Protein AF-A0A7M7HQ01-F1 (afdb_monomer)

Sequence (140 aa):
MEDAKVVCRQWGYPAGVYSLRYLESKYGQGRGPIMLSNVRCTGTEAKLTDCPADPWEQNQCTRDQEVGVMCRGTRTEQTNAARELYDMIEQLEEAYAEKEEAYAEKEEDFFQTLKEEDEAYQEKKELELVAEILAQLEDN

InterPro domains:
  IPR001190 SRCR domain [PF00530] (2-72)
  IPR001190 SRCR domain [PR00258] (4-14)
  IPR001190 SRCR domain [PR00258] (37-51)
  IPR001190 SRCR domain [PR00258] (60-72)
  IPR001190 SRCR domain [PS50287] (1-72)
  IPR001190 SRCR domain [SM00202] (1-72)
  IPR036772 SRCR-like domain superfamily [G3DSA:3.10.250.10] (1-80)
  IPR036772 SRCR-like domain superfamily [SSF56487] (1-75)

Secondary structure (DSSP, 8-state):
-HHHHHHHHHTT-TT-EEEEEE-S-TT---SS-----S----S--SSGGGS--SPTT-----GGG--EEEE-S--HHHHHHHHHHHHHHHHHHHHHHHHHHHHHHHHHHHHHHHHHHHHHHHHHHHHHHHHHHHHHHHT-

pLDDT: mean 86.07, std 10.1, range [54.19, 96.81]

Structure (mmCIF, N/CA/C/O backbone):
data_AF-A0A7M7HQ01-F1
#
_entry.id   AF-A0A7M7HQ01-F1
#
loop_
_atom_site.group_PDB
_atom_site.id
_atom_site.type_symbol
_atom_site.label_atom_id
_atom_site.label_alt_id
_atom_site.label_comp_id
_atom_site.label_asym_id
_atom_site.label_entity_id
_atom_site.label_seq_id
_atom_site.pdbx_PDB_ins_code
_atom_site.Cartn_x
_atom_site.Cartn_y
_atom_site.Cartn_z
_atom_site.occupancy
_atom_site.B_iso_or_equiv
_atom_site.auth_seq_id
_atom_site.auth_comp_id
_atom_site.auth_asym_id
_atom_site.auth_atom_id
_atom_site.pdbx_PDB_model_num
ATOM 1 N N . MET A 1 1 ? -14.061 -4.202 21.294 1.00 76.25 1 MET A N 1
ATOM 2 C CA . MET A 1 1 ? -13.285 -4.801 20.180 1.00 76.25 1 MET A CA 1
ATOM 3 C C . MET A 1 1 ? -13.445 -4.018 18.883 1.00 76.25 1 MET A C 1
ATOM 5 O O . MET A 1 1 ? -12.553 -4.019 18.042 1.00 76.25 1 MET A O 1
ATOM 9 N N . GLU A 1 2 ? -14.570 -3.320 18.761 1.00 90.44 2 GLU A N 1
ATOM 10 C CA . GLU A 1 2 ? -14.949 -2.533 17.596 1.00 90.44 2 GLU A CA 1
ATOM 11 C C . GLU A 1 2 ? -14.027 -1.340 17.321 1.00 90.44 2 GLU A C 1
ATOM 13 O O . GLU A 1 2 ? -13.695 -1.112 16.162 1.00 90.44 2 GLU A O 1
ATOM 18 N N . ASP A 1 3 ? -13.506 -0.667 18.353 1.00 89.88 3 ASP A N 1
ATOM 19 C CA . ASP A 1 3 ? -12.610 0.488 18.167 1.00 89.88 3 ASP A CA 1
ATOM 20 C C . ASP A 1 3 ? -11.379 0.131 17.330 1.00 89.88 3 ASP A C 1
ATOM 22 O O . ASP A 1 3 ? -11.043 0.803 16.358 1.00 89.88 3 ASP A O 1
ATOM 26 N N . ALA A 1 4 ? -10.745 -1.003 17.635 1.00 88.75 4 ALA A N 1
ATOM 27 C CA . ALA A 1 4 ? -9.600 -1.465 16.863 1.00 88.75 4 ALA A CA 1
ATOM 28 C C . ALA A 1 4 ? -9.968 -1.876 15.437 1.00 88.75 4 ALA A C 1
ATOM 30 O O . ALA A 1 4 ? -9.138 -1.731 14.544 1.00 88.75 4 ALA A O 1
ATOM 31 N N . LYS A 1 5 ? -11.182 -2.393 15.197 1.00 89.75 5 LYS A N 1
ATOM 32 C CA . LYS A 1 5 ? -11.616 -2.749 13.837 1.00 89.75 5 LYS A CA 1
ATOM 33 C C . LYS A 1 5 ? -11.734 -1.499 12.976 1.00 89.75 5 LYS A C 1
ATOM 35 O O . LYS A 1 5 ? -11.272 -1.517 11.837 1.00 89.75 5 LYS A O 1
ATOM 40 N N . VAL A 1 6 ? -12.294 -0.426 13.537 1.00 91.88 6 VAL A N 1
ATOM 41 C CA . VAL A 1 6 ? -12.364 0.884 12.878 1.00 91.88 6 VAL A CA 1
ATOM 42 C C . VAL A 1 6 ? -10.959 1.392 12.568 1.00 91.88 6 VAL A C 1
ATOM 44 O O . VAL A 1 6 ? -10.691 1.721 11.416 1.00 91.88 6 VAL A O 1
ATOM 47 N N . VAL A 1 7 ? -10.031 1.354 13.536 1.00 91.00 7 VAL A N 1
ATOM 48 C CA . VAL A 1 7 ? -8.626 1.738 13.302 1.00 91.00 7 VAL A CA 1
ATOM 49 C C . VAL A 1 7 ? -8.005 0.895 12.187 1.00 91.00 7 VAL A C 1
ATOM 51 O O . VAL A 1 7 ? -7.538 1.438 11.195 1.00 91.00 7 VAL A O 1
ATOM 54 N N . CYS A 1 8 ? -8.031 -0.432 12.274 1.00 90.19 8 CYS A N 1
ATOM 55 C CA . CYS A 1 8 ? -7.370 -1.269 11.272 1.00 90.19 8 CYS A CA 1
ATOM 56 C C . CYS A 1 8 ? -7.935 -1.076 9.863 1.00 90.19 8 CYS A C 1
ATOM 58 O O . CYS A 1 8 ? -7.165 -0.965 8.909 1.00 90.19 8 CYS A O 1
ATOM 60 N N . ARG A 1 9 ? -9.258 -0.940 9.729 1.00 89.94 9 ARG A N 1
ATOM 61 C CA . ARG A 1 9 ? -9.882 -0.638 8.439 1.00 89.94 9 ARG A CA 1
ATOM 62 C C . ARG A 1 9 ? -9.486 0.747 7.925 1.00 89.94 9 ARG A C 1
ATOM 64 O O . ARG A 1 9 ? -9.121 0.856 6.759 1.00 89.94 9 ARG A O 1
ATOM 71 N N . GLN A 1 10 ? -9.502 1.772 8.782 1.00 91.19 10 GLN A N 1
ATOM 72 C CA . GLN A 1 10 ? -9.076 3.134 8.437 1.00 91.19 10 GLN A CA 1
ATOM 73 C C . GLN A 1 10 ? -7.632 3.167 7.902 1.00 91.19 10 GLN A C 1
ATOM 75 O O . GLN A 1 10 ? -7.322 3.969 7.027 1.00 91.19 10 GLN A O 1
ATOM 80 N N . TRP A 1 11 ?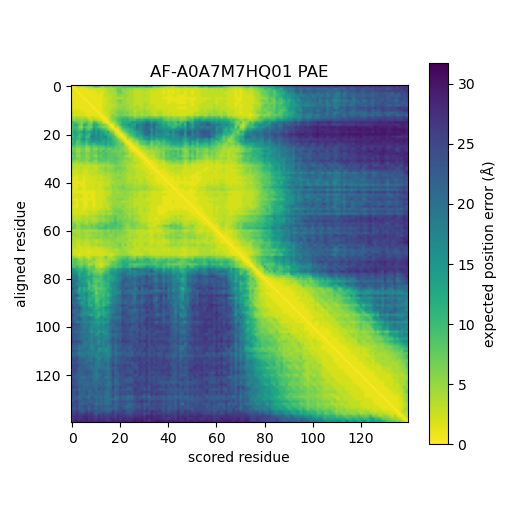 -6.763 2.279 8.394 1.00 88.44 11 TRP A N 1
ATOM 81 C CA . TRP A 1 11 ? -5.359 2.159 7.981 1.00 88.44 11 TRP A CA 1
ATOM 82 C C . TRP A 1 11 ? -5.113 1.135 6.851 1.00 88.44 11 TRP A C 1
ATOM 84 O O . TRP A 1 11 ? -3.962 0.823 6.540 1.00 88.44 11 TRP A O 1
ATOM 94 N N . GLY A 1 12 ? -6.173 0.627 6.208 1.00 88.94 12 GLY A N 1
ATOM 95 C CA . GLY A 1 12 ? -6.078 -0.224 5.015 1.00 88.94 12 GLY A CA 1
ATOM 96 C C . GLY A 1 12 ? -5.889 -1.718 5.289 1.00 88.94 12 GLY A C 1
ATOM 97 O O . GLY A 1 12 ? -5.439 -2.439 4.403 1.00 88.94 12 GLY A O 1
ATOM 98 N N . TYR A 1 13 ? -6.219 -2.198 6.491 1.00 88.81 13 TYR A N 1
ATOM 99 C CA . TYR A 1 13 ? -6.179 -3.618 6.860 1.00 88.81 13 TYR A CA 1
ATOM 100 C C . TYR A 1 13 ? -7.602 -4.209 6.904 1.00 88.81 13 TYR A C 1
ATOM 102 O O . TYR A 1 13 ? -8.270 -4.149 7.942 1.00 88.81 13 TYR A O 1
ATOM 110 N N . PRO A 1 14 ? -8.097 -4.797 5.796 1.00 78.75 14 PRO A N 1
ATOM 111 C CA . PRO A 1 14 ? -9.488 -5.240 5.678 1.00 78.75 14 PRO A CA 1
ATOM 112 C C . PRO A 1 14 ? -9.798 -6.501 6.496 1.00 78.75 14 PRO A C 1
ATOM 114 O O . PRO A 1 14 ? -10.942 -6.704 6.893 1.00 78.75 14 PRO A O 1
ATOM 117 N N . ALA A 1 15 ? -8.791 -7.332 6.795 1.00 75.81 15 ALA A N 1
ATOM 118 C CA . ALA A 1 15 ? -8.959 -8.560 7.578 1.00 75.81 15 ALA A CA 1
ATOM 119 C C . ALA A 1 15 ? -9.147 -8.312 9.093 1.00 75.81 15 ALA A C 1
ATOM 121 O O . ALA A 1 15 ? -9.298 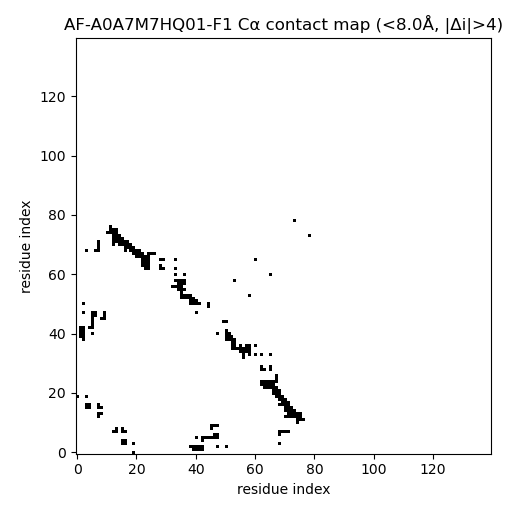-9.266 9.859 1.00 75.81 15 ALA A O 1
ATOM 122 N N . GLY A 1 16 ? -9.166 -7.048 9.537 1.00 71.50 16 GLY A N 1
ATOM 123 C CA . GLY A 1 16 ? -9.494 -6.669 10.911 1.00 71.50 16 GLY A CA 1
ATOM 124 C C . GLY A 1 16 ? -8.335 -6.826 11.905 1.00 71.50 16 GLY A C 1
ATOM 125 O O . GLY A 1 16 ? -7.185 -6.549 11.584 1.00 71.50 16 GLY A O 1
ATOM 126 N N . VAL A 1 17 ? -8.642 -7.204 13.151 1.00 71.12 17 VAL A N 1
ATOM 127 C CA . VAL A 1 17 ? -7.750 -7.093 14.331 1.00 71.12 17 VAL A CA 1
ATOM 128 C C . VAL A 1 17 ? -7.430 -8.478 14.905 1.00 71.12 17 VAL A C 1
ATOM 130 O O . VAL A 1 17 ? -8.335 -9.304 15.000 1.00 71.12 17 VAL A O 1
ATOM 133 N N . TYR A 1 18 ? -6.183 -8.726 15.341 1.00 62.62 18 TYR A N 1
ATOM 134 C CA . TYR A 1 18 ? -5.788 -9.986 16.011 1.00 62.62 18 TYR A CA 1
ATOM 135 C C . TYR A 1 18 ? -5.917 -9.928 17.545 1.00 62.62 18 TYR A C 1
ATOM 137 O O . TYR A 1 18 ? -6.206 -10.930 18.190 1.00 62.62 18 TYR A O 1
ATOM 145 N N . SER A 1 19 ? -5.691 -8.763 18.155 1.00 54.97 19 SER A N 1
ATOM 146 C CA . SER A 1 19 ? -5.648 -8.609 19.611 1.00 54.97 19 SER A CA 1
ATOM 147 C C . SER A 1 19 ? -5.925 -7.161 20.000 1.00 54.97 19 SER A C 1
ATOM 149 O O . SER A 1 19 ? -5.425 -6.228 19.368 1.00 54.97 19 SER A O 1
ATOM 151 N N . LEU A 1 20 ? -6.741 -6.983 21.039 1.00 55.62 20 LEU A N 1
ATOM 152 C CA . LEU A 1 20 ? -7.026 -5.689 21.637 1.00 55.62 20 LEU A CA 1
ATOM 153 C C . LEU A 1 20 ? -6.573 -5.668 23.092 1.00 55.62 20 LEU A C 1
ATOM 155 O O . LEU A 1 20 ? -6.776 -6.640 23.815 1.00 55.62 20 LEU A O 1
ATOM 159 N N . ARG A 1 21 ? -6.051 -4.502 23.488 1.00 56.84 21 ARG A N 1
ATOM 160 C CA . ARG A 1 21 ? -5.571 -4.126 24.823 1.00 56.84 21 ARG A CA 1
ATOM 161 C C . ARG A 1 21 ? -4.284 -4.817 25.251 1.00 56.84 21 ARG A C 1
ATOM 163 O O . ARG A 1 21 ? -4.276 -5.685 26.116 1.00 56.84 21 ARG A O 1
ATOM 170 N N . TYR A 1 22 ? -3.173 -4.294 24.747 1.00 54.91 22 TYR A N 1
ATOM 171 C CA . TYR A 1 22 ? -2.038 -4.141 25.646 1.00 54.91 22 TYR A CA 1
ATOM 172 C C . TYR A 1 22 ? -2.270 -2.865 26.441 1.00 54.91 22 TYR A C 1
ATOM 174 O O . TYR A 1 22 ? -2.245 -1.771 25.881 1.00 54.91 22 TYR A O 1
ATOM 182 N N . LEU A 1 23 ? -2.608 -3.052 27.712 1.00 60.56 23 LEU A N 1
ATOM 183 C CA . LEU A 1 23 ? -2.482 -2.013 28.723 1.00 60.56 23 LEU A CA 1
ATOM 184 C C . LEU A 1 23 ? -0.977 -1.800 28.982 1.00 60.56 23 LEU A C 1
ATOM 186 O O . LEU A 1 23 ? -0.172 -2.659 28.612 1.00 60.56 23 LEU A O 1
ATOM 190 N N . GLU A 1 24 ? -0.603 -0.674 29.586 1.00 64.56 24 GLU A N 1
ATOM 191 C CA . GLU A 1 24 ? 0.774 -0.375 30.023 1.00 64.56 24 GLU A CA 1
ATOM 192 C C . GLU A 1 24 ? 1.759 -0.013 28.898 1.00 64.56 24 GLU A C 1
ATOM 194 O O . GLU A 1 24 ? 2.957 -0.275 28.995 1.00 64.56 24 GLU A O 1
ATOM 199 N N . SER A 1 25 ? 1.283 0.616 27.818 1.00 68.06 25 SER A N 1
ATOM 200 C CA . SER A 1 25 ? 2.170 1.222 26.809 1.00 68.06 25 SER A CA 1
ATOM 201 C C . SER A 1 25 ? 3.180 0.239 26.188 1.00 68.06 25 SER A C 1
ATOM 203 O O . SER A 1 25 ? 4.326 0.600 25.922 1.00 68.06 25 SER A O 1
ATOM 205 N N . LYS A 1 26 ? 2.780 -1.015 25.930 1.00 71.69 26 LYS A N 1
ATOM 206 C CA . LYS A 1 26 ? 3.665 -2.065 25.374 1.00 71.69 26 LYS A CA 1
ATOM 207 C C . LYS A 1 26 ? 4.457 -1.633 24.130 1.00 71.69 26 LYS A C 1
ATOM 209 O O . LYS A 1 26 ? 5.572 -2.097 23.919 1.00 71.69 26 LYS A O 1
ATOM 214 N N . TYR A 1 27 ? 3.879 -0.772 23.296 1.00 75.88 27 TYR A N 1
ATOM 215 C CA . TYR A 1 27 ? 4.515 -0.255 22.077 1.00 75.88 27 TYR A CA 1
ATOM 216 C C . TYR A 1 27 ? 5.230 1.088 22.284 1.00 75.88 27 TYR A C 1
ATOM 218 O O . TYR A 1 27 ? 5.582 1.762 21.320 1.00 75.88 27 TYR A O 1
ATOM 226 N N . GLY A 1 28 ? 5.455 1.467 23.540 1.00 77.50 28 GLY A N 1
ATOM 227 C CA . GLY A 1 28 ? 5.911 2.786 23.944 1.00 77.50 28 GLY A CA 1
ATOM 228 C C . GLY A 1 28 ? 4.753 3.741 24.227 1.00 77.50 28 GLY A C 1
ATOM 229 O O . GLY A 1 28 ? 3.605 3.499 23.854 1.00 77.50 28 GLY A O 1
ATOM 230 N N . GLN A 1 29 ? 5.089 4.830 24.913 1.00 81.00 29 GLN A N 1
ATOM 231 C CA . GLN A 1 29 ? 4.180 5.938 25.192 1.00 81.00 29 GLN A CA 1
ATOM 232 C C . GLN A 1 29 ? 4.233 6.970 24.066 1.00 81.00 29 GLN A C 1
ATOM 234 O O . GLN A 1 29 ? 5.303 7.265 23.519 1.00 81.00 29 GLN A O 1
ATOM 239 N N . GLY A 1 30 ? 3.084 7.558 23.750 1.00 78.44 30 GLY A N 1
ATOM 240 C CA . GLY A 1 30 ? 2.989 8.710 22.869 1.00 78.44 30 GLY A CA 1
ATOM 241 C C . GLY A 1 30 ? 3.779 9.907 23.410 1.00 78.44 30 GLY A C 1
ATOM 242 O O . GLY A 1 30 ? 4.017 10.045 24.608 1.00 78.44 30 GLY A O 1
ATOM 243 N N . ARG A 1 31 ? 4.195 10.811 22.516 1.00 82.62 31 ARG A N 1
ATOM 244 C CA . ARG A 1 31 ? 4.883 12.066 22.892 1.00 82.62 31 ARG A CA 1
ATOM 245 C C . ARG A 1 31 ? 3.944 13.277 22.956 1.00 82.62 31 ARG A C 1
ATOM 247 O O . ARG A 1 31 ? 4.351 14.332 23.428 1.00 82.62 31 ARG A O 1
ATOM 254 N N . GLY A 1 32 ? 2.704 13.124 22.490 1.00 84.25 32 GLY A N 1
ATOM 255 C CA . GLY A 1 32 ? 1.673 14.166 22.469 1.00 84.25 32 GLY A CA 1
ATOM 256 C C . GLY A 1 32 ? 0.665 14.055 23.621 1.00 84.25 32 GLY A C 1
ATOM 257 O O . GLY A 1 32 ? 0.790 13.147 24.454 1.00 84.25 32 GLY A O 1
ATOM 258 N N . PRO A 1 33 ? -0.311 14.976 23.686 1.00 86.38 33 PRO A N 1
ATOM 259 C CA . PRO A 1 33 ? -1.463 14.854 24.576 1.00 86.38 33 PRO A CA 1
ATOM 260 C C . PRO A 1 33 ? -2.318 13.635 24.202 1.00 86.38 33 PRO A C 1
ATOM 262 O O . PRO A 1 33 ? -2.358 13.210 23.044 1.00 86.38 33 PRO A O 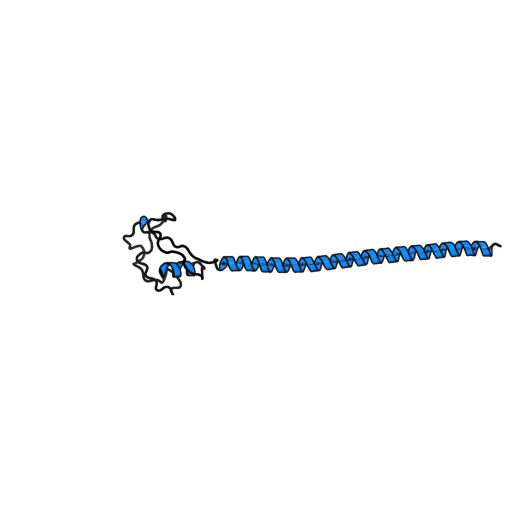1
ATOM 265 N N . ILE A 1 34 ? -3.011 13.069 25.189 1.00 87.38 34 ILE A N 1
ATOM 266 C CA . ILE A 1 34 ? -4.017 12.034 24.944 1.00 87.38 34 ILE A CA 1
ATOM 267 C C . ILE A 1 34 ? -5.251 12.748 24.386 1.00 87.38 34 ILE A C 1
ATOM 269 O O . ILE A 1 34 ? -5.895 13.513 25.097 1.00 87.38 34 ILE A O 1
ATOM 273 N N . MET A 1 35 ? -5.547 12.541 23.102 1.00 90.25 35 MET A N 1
ATOM 274 C CA . MET A 1 35 ? -6.596 13.294 22.397 1.00 90.25 35 MET A CA 1
ATOM 275 C C . MET A 1 35 ? -7.999 12.723 22.619 1.00 90.25 35 MET A C 1
ATOM 277 O O . MET A 1 35 ? -8.966 13.476 22.690 1.00 90.25 35 MET A O 1
ATOM 281 N N . LEU A 1 36 ? -8.114 11.396 22.712 1.00 91.50 36 LEU A N 1
ATOM 282 C CA . LEU A 1 36 ? -9.385 10.675 22.771 1.00 91.50 36 LEU A CA 1
ATOM 283 C C . LEU A 1 36 ? -9.392 9.713 23.955 1.00 91.50 36 LEU A C 1
ATOM 285 O O . LEU A 1 36 ? -8.401 9.032 24.218 1.00 91.50 36 LEU A O 1
ATOM 289 N N . SER A 1 37 ? -10.537 9.619 24.626 1.00 91.50 37 SER A N 1
ATOM 290 C CA . SER A 1 37 ? -10.791 8.636 25.678 1.00 91.50 37 SER A CA 1
ATOM 291 C C . SER A 1 37 ? -12.232 8.132 25.606 1.00 91.50 37 SER A C 1
ATOM 293 O O . SER A 1 37 ? -13.071 8.739 24.937 1.00 91.50 37 SER A O 1
ATOM 295 N N . ASN A 1 38 ? -12.501 6.989 26.248 1.00 90.62 38 ASN A N 1
ATOM 296 C CA . ASN A 1 38 ? -13.826 6.355 26.279 1.00 90.62 38 ASN A CA 1
ATOM 297 C C . ASN A 1 38 ? -14.480 6.217 24.892 1.00 90.62 38 ASN A C 1
ATOM 299 O O . ASN A 1 38 ? -15.687 6.415 24.722 1.00 90.62 38 ASN A O 1
ATOM 303 N N . VAL A 1 39 ? -13.657 5.856 23.903 1.00 91.88 39 VAL A N 1
ATOM 304 C CA . VAL A 1 39 ? -14.099 5.552 22.540 1.00 91.88 39 VAL A CA 1
ATOM 305 C C . VAL A 1 39 ? -14.996 4.315 22.571 1.00 91.88 39 VAL A C 1
ATOM 307 O O . VAL A 1 39 ? -14.671 3.317 23.216 1.00 91.88 39 VAL A O 1
ATOM 310 N N . ARG A 1 40 ? -16.156 4.421 21.923 1.00 94.12 40 ARG A N 1
ATOM 311 C CA . ARG A 1 40 ? -17.229 3.420 21.915 1.00 94.12 40 ARG A CA 1
ATOM 312 C C . ARG A 1 40 ? -17.742 3.212 20.495 1.00 94.12 40 ARG A C 1
ATOM 314 O O . ARG A 1 40 ? -18.912 3.461 20.208 1.00 94.12 40 ARG A O 1
ATOM 321 N N . CYS A 1 41 ? -16.858 2.787 19.602 1.00 93.75 41 CYS A N 1
ATOM 322 C CA . CYS A 1 41 ? -17.234 2.471 18.233 1.00 93.75 41 CYS A CA 1
ATOM 323 C C . CYS A 1 41 ? -18.252 1.316 18.191 1.00 93.75 41 CYS A C 1
ATOM 325 O O . CYS A 1 41 ? -18.199 0.367 18.976 1.00 93.75 41 CYS A O 1
ATOM 327 N N . THR A 1 42 ? -19.140 1.369 17.208 1.00 94.75 42 THR A N 1
ATOM 328 C CA . THR A 1 42 ? -20.048 0.292 16.797 1.00 94.75 42 THR A CA 1
ATOM 329 C C . THR A 1 42 ? -19.365 -0.709 15.860 1.00 94.75 42 THR A C 1
ATOM 331 O O . THR A 1 42 ? -19.814 -1.847 15.745 1.00 94.75 42 THR A O 1
ATOM 334 N N . GLY A 1 43 ? -18.257 -0.309 15.222 1.00 91.00 43 GLY A N 1
ATOM 335 C CA . GLY A 1 43 ? -17.430 -1.135 14.336 1.00 91.00 43 GLY A CA 1
ATOM 336 C C . GLY A 1 43 ? -17.624 -0.818 12.853 1.00 91.00 43 GLY A C 1
ATOM 337 O O . GLY A 1 43 ? -16.861 -1.285 11.997 1.00 91.00 43 GLY A O 1
ATOM 338 N N . THR A 1 44 ? -18.621 -0.000 12.524 1.00 92.38 44 THR A N 1
ATOM 339 C CA . THR A 1 44 ? -18.986 0.373 11.150 1.00 92.38 44 THR A CA 1
ATOM 340 C C . THR A 1 44 ? -18.504 1.763 10.752 1.00 92.38 44 THR A C 1
ATOM 342 O O . THR A 1 44 ? -18.566 2.108 9.577 1.00 92.38 44 THR A O 1
ATOM 345 N N . GLU A 1 45 ? -17.988 2.544 11.698 1.00 95.50 45 GLU A N 1
ATOM 346 C CA . GLU A 1 45 ? -17.472 3.892 11.468 1.00 95.50 45 GLU A CA 1
ATOM 347 C C . GLU A 1 45 ? -16.329 3.911 10.445 1.00 95.50 45 GLU A C 1
ATOM 349 O O . GLU A 1 45 ? -15.479 3.017 10.421 1.00 95.50 45 GLU A O 1
ATOM 354 N N . ALA A 1 46 ? -16.273 4.937 9.596 1.00 91.81 46 ALA A N 1
ATOM 355 C CA . ALA A 1 46 ? -15.198 5.059 8.613 1.00 91.81 46 ALA A CA 1
ATOM 356 C C . ALA A 1 46 ? -13.866 5.442 9.276 1.00 91.81 46 ALA A C 1
ATOM 358 O O . ALA A 1 46 ? -12.810 4.958 8.862 1.00 91.81 46 ALA A O 1
ATOM 359 N N . LYS A 1 47 ? -13.919 6.293 10.308 1.00 94.06 47 LYS A N 1
ATOM 360 C CA . LYS A 1 47 ? -12.756 6.772 11.056 1.00 94.06 47 LYS A CA 1
ATOM 361 C C . LYS A 1 47 ? -12.972 6.650 12.557 1.00 94.06 47 LYS A C 1
ATOM 363 O O . LYS A 1 47 ? -14.094 6.724 13.047 1.00 94.06 47 LYS A O 1
ATOM 368 N N . LEU A 1 48 ? -11.868 6.572 13.300 1.00 93.00 48 LEU A N 1
ATOM 369 C CA . LEU A 1 48 ? -11.884 6.569 14.765 1.00 93.00 48 LEU A CA 1
ATOM 370 C C . LEU A 1 48 ? -12.565 7.820 15.349 1.00 93.00 48 LEU A C 1
ATOM 372 O O . LEU A 1 48 ? -13.193 7.749 16.399 1.00 93.00 48 LEU A O 1
ATOM 376 N N . THR A 1 49 ? -12.463 8.956 14.655 1.00 94.69 49 THR A N 1
ATOM 377 C CA . THR A 1 49 ? -13.075 10.235 15.047 1.00 94.69 49 THR A CA 1
ATOM 378 C C . THR A 1 49 ? -14.591 10.272 14.891 1.00 94.69 49 THR A C 1
ATOM 380 O O . THR A 1 49 ? -15.220 11.176 15.430 1.00 94.69 49 THR A O 1
ATOM 383 N N . ASP A 1 50 ? -15.171 9.322 14.155 1.00 96.25 50 ASP A N 1
ATOM 384 C CA . ASP A 1 50 ? -16.620 9.240 13.951 1.00 96.25 50 ASP A CA 1
ATOM 385 C C . ASP A 1 50 ? -17.293 8.422 15.067 1.00 96.25 50 ASP A C 1
ATOM 387 O O . ASP A 1 50 ? -18.518 8.384 15.170 1.00 96.25 50 ASP A O 1
ATOM 391 N N . CYS A 1 51 ? -16.496 7.758 15.908 1.00 95.62 51 CYS A N 1
ATOM 392 C CA . CYS A 1 51 ? -16.999 6.989 17.029 1.00 95.62 51 CYS A CA 1
ATOM 393 C C . CYS A 1 51 ? -17.415 7.906 18.186 1.00 95.62 51 CYS A C 1
ATOM 395 O O . CYS A 1 51 ? -16.720 8.883 18.481 1.00 95.62 51 CYS A O 1
ATOM 397 N N . PRO A 1 52 ? -18.481 7.559 18.926 1.00 96.81 52 PRO A N 1
ATOM 398 C CA . PRO A 1 52 ? -18.785 8.208 20.192 1.00 96.81 52 PRO A CA 1
ATOM 399 C C . PRO A 1 52 ? -17.592 8.120 21.150 1.00 96.81 52 PRO A C 1
ATOM 401 O O . PRO A 1 52 ? -17.101 7.030 21.449 1.00 96.81 52 PRO A O 1
ATOM 404 N N . ALA A 1 53 ? -17.143 9.264 21.650 1.00 94.94 53 ALA A N 1
ATOM 405 C CA . ALA A 1 53 ? -16.033 9.396 22.586 1.00 94.94 53 ALA A CA 1
ATOM 406 C C . ALA A 1 53 ? -16.305 10.565 23.538 1.00 94.94 53 ALA A C 1
ATOM 408 O O . ALA A 1 53 ? -17.255 11.329 23.341 1.00 94.94 53 ALA A O 1
ATOM 409 N N . ASP A 1 54 ? -15.484 10.697 24.573 1.00 94.56 54 ASP A N 1
ATOM 410 C CA . ASP A 1 54 ? -15.503 11.903 25.399 1.00 94.56 54 ASP A CA 1
ATOM 411 C C . ASP A 1 54 ? -14.992 13.115 24.597 1.00 94.56 54 ASP A C 1
ATOM 413 O O . ASP A 1 54 ? -14.330 12.936 23.564 1.00 94.56 54 ASP A O 1
ATOM 417 N N . PRO A 1 55 ? -15.298 14.356 25.027 1.00 92.75 55 PRO A N 1
ATOM 418 C CA . PRO A 1 55 ? -14.811 15.544 24.344 1.00 92.75 55 PRO A CA 1
ATOM 419 C C . PRO A 1 55 ? -13.289 15.516 24.189 1.00 92.75 55 PRO A C 1
ATOM 421 O O . PRO A 1 55 ? -12.554 15.048 25.060 1.00 92.75 55 PRO A O 1
ATOM 424 N N . TRP A 1 56 ? -12.820 16.032 23.058 1.00 91.75 56 TRP A N 1
ATOM 425 C CA . TRP A 1 56 ? -11.406 16.009 22.706 1.00 91.75 56 TRP A CA 1
ATOM 426 C C . TRP A 1 56 ? -10.558 16.680 23.782 1.00 91.75 56 TRP A C 1
ATOM 428 O O . TRP A 1 56 ? -10.944 17.718 24.319 1.00 91.75 56 TRP A O 1
ATOM 438 N N . GLU A 1 57 ? -9.420 16.059 24.098 1.00 89.88 57 GLU A N 1
ATOM 439 C CA . GLU A 1 57 ? -8.472 16.489 25.140 1.00 89.88 57 GLU A CA 1
ATOM 440 C C . GLU A 1 57 ? -9.049 16.532 26.572 1.00 89.88 57 GLU A C 1
ATOM 442 O O . GLU A 1 57 ? -8.312 16.768 27.527 1.00 89.88 57 GLU A O 1
ATOM 447 N N . GLN A 1 58 ? -10.338 16.232 26.766 1.00 91.06 58 GLN A N 1
ATOM 448 C CA . GLN A 1 58 ? -10.977 16.165 28.079 1.00 91.06 58 GLN A CA 1
ATOM 449 C C . GLN A 1 58 ? -11.001 14.720 28.558 1.00 91.06 58 GLN A C 1
ATOM 451 O O . GLN A 1 58 ? -11.975 13.991 28.391 1.00 91.06 58 GLN A O 1
ATOM 456 N N . ASN A 1 59 ? -9.891 14.295 29.149 1.00 88.12 59 ASN A N 1
ATOM 457 C CA . ASN A 1 59 ? -9.767 12.970 29.731 1.00 88.12 59 ASN A CA 1
ATOM 458 C C . ASN A 1 59 ? -8.951 13.005 31.020 1.00 88.12 59 ASN A C 1
ATOM 460 O O . ASN A 1 59 ? -8.128 13.889 31.240 1.00 88.12 59 ASN A O 1
ATOM 464 N N . GLN A 1 60 ? -9.193 12.015 31.871 1.00 87.62 60 GLN A N 1
ATOM 465 C CA . GLN A 1 60 ? -8.402 11.761 33.076 1.00 87.62 60 GLN A CA 1
ATOM 466 C C . GLN A 1 60 ? -7.438 10.590 32.853 1.00 87.62 60 GLN A C 1
ATOM 468 O O . GLN A 1 60 ? -7.011 9.950 33.813 1.00 87.6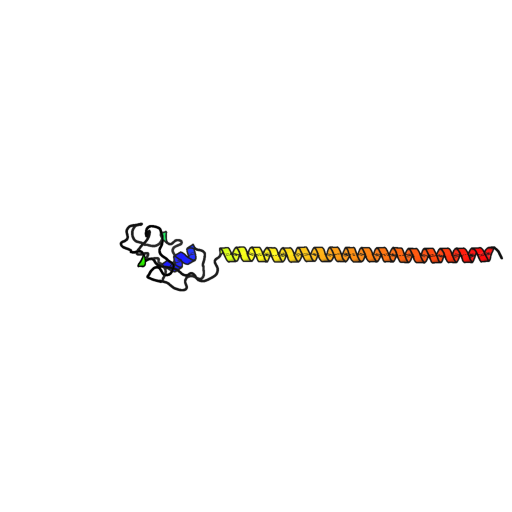2 60 GLN A O 1
ATOM 473 N N . CYS A 1 61 ? -7.150 10.268 31.586 1.00 88.06 61 CYS A N 1
ATOM 474 C CA . CYS A 1 61 ? -6.320 9.128 31.256 1.00 88.06 61 CYS A CA 1
ATOM 475 C C . CYS A 1 61 ? -4.846 9.432 31.519 1.00 88.06 61 CYS A C 1
ATOM 477 O O . CYS A 1 61 ? -4.351 10.528 31.256 1.00 88.06 61 CYS A O 1
ATOM 479 N N . THR A 1 62 ? -4.128 8.433 32.009 1.00 86.25 62 THR A N 1
ATOM 480 C CA . THR A 1 62 ? -2.677 8.459 32.176 1.00 86.25 62 THR A CA 1
ATOM 481 C C . THR A 1 62 ? -1.995 7.717 31.019 1.00 86.25 62 THR A C 1
ATOM 483 O O . THR A 1 62 ? -2.631 6.967 30.277 1.00 86.25 62 THR A O 1
ATOM 486 N N . ARG A 1 63 ? -0.688 7.934 30.805 1.00 82.19 63 ARG A N 1
ATOM 487 C CA . ARG A 1 63 ? 0.023 7.354 29.643 1.00 82.19 63 ARG A CA 1
ATOM 488 C C . ARG A 1 63 ? 0.104 5.824 29.664 1.00 82.19 63 ARG A C 1
ATOM 490 O O . ARG A 1 63 ? 0.151 5.199 28.611 1.00 82.19 63 ARG A O 1
ATOM 497 N N . ASP A 1 64 ? 0.084 5.211 30.841 1.00 81.12 64 ASP A N 1
ATOM 498 C CA . ASP A 1 64 ? -0.019 3.758 31.047 1.00 81.12 64 ASP A CA 1
ATOM 499 C C . ASP A 1 64 ? -1.380 3.182 30.616 1.00 81.12 64 ASP A C 1
ATOM 501 O O . ASP A 1 64 ? -1.502 1.977 30.391 1.00 81.12 64 ASP A O 1
ATOM 505 N N . GLN A 1 65 ? -2.389 4.038 30.433 1.00 81.31 65 GLN A N 1
ATOM 506 C CA . GLN A 1 65 ? -3.702 3.668 29.907 1.00 81.31 65 GLN A CA 1
ATOM 507 C C . GLN A 1 65 ? -3.799 3.826 28.382 1.00 81.31 65 GLN A C 1
ATOM 509 O O . GLN A 1 65 ? -4.844 3.515 27.804 1.00 81.31 65 GLN A O 1
ATOM 514 N N . GLU A 1 66 ? -2.732 4.281 27.713 1.00 82.31 66 GLU A N 1
ATOM 515 C CA . GLU A 1 66 ? -2.659 4.284 26.251 1.00 82.31 66 GLU A CA 1
ATOM 516 C C . GLU A 1 66 ? -2.747 2.848 25.714 1.00 82.31 66 GLU A C 1
ATOM 518 O O . GLU A 1 66 ? -2.130 1.915 26.238 1.00 82.31 66 GLU A O 1
ATOM 523 N N . VAL A 1 67 ? -3.529 2.669 24.648 1.00 82.38 67 VAL A N 1
ATOM 524 C CA . VAL A 1 67 ? -3.821 1.354 24.071 1.00 82.38 67 VAL A CA 1
ATOM 525 C C . VAL A 1 67 ? -3.126 1.167 22.729 1.00 82.38 67 VAL A C 1
ATOM 527 O O . VAL A 1 67 ? -3.178 2.023 21.850 1.00 82.38 67 VAL A O 1
ATOM 530 N N . GLY A 1 68 ? -2.511 -0.001 22.552 1.00 83.88 68 GLY A N 1
ATOM 531 C CA . GLY A 1 68 ? -1.991 -0.452 21.2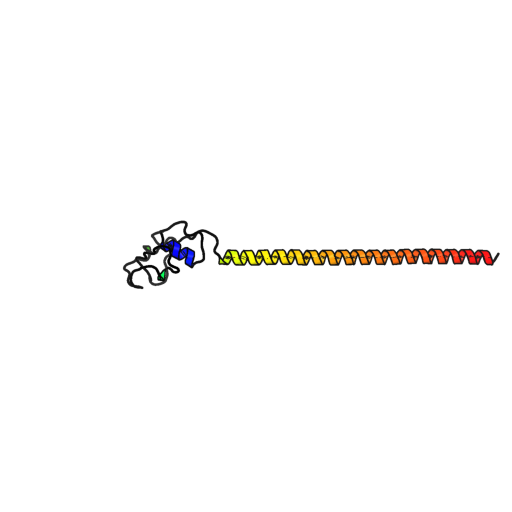62 1.00 83.88 68 GLY A CA 1
ATOM 532 C C . GLY A 1 68 ? -3.000 -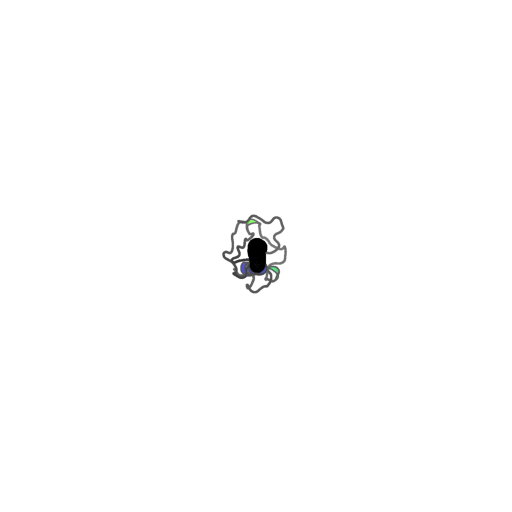1.290 20.474 1.00 83.88 68 GLY A C 1
ATOM 533 O O . GLY A 1 68 ? -3.767 -2.059 21.061 1.00 83.88 68 GLY A O 1
ATOM 534 N N . VAL A 1 69 ? -2.946 -1.195 19.142 1.00 84.19 69 VAL A N 1
ATOM 535 C CA . VAL A 1 69 ? -3.730 -2.024 18.212 1.00 84.19 69 VAL A CA 1
ATOM 536 C C . VAL A 1 69 ? -2.791 -2.787 17.280 1.00 84.19 69 VAL A C 1
ATOM 538 O O . VAL A 1 69 ? -1.883 -2.199 16.699 1.00 84.19 69 VAL A O 1
ATOM 541 N N . MET A 1 70 ? -3.029 -4.091 17.112 1.00 84.50 70 MET A N 1
ATOM 542 C CA . MET A 1 70 ? -2.353 -4.919 16.110 1.00 84.50 70 MET A CA 1
ATOM 543 C C . MET A 1 70 ? -3.352 -5.374 15.040 1.00 84.50 70 MET A C 1
ATOM 545 O O . MET A 1 70 ? -4.301 -6.111 15.329 1.00 84.50 70 MET A O 1
ATOM 549 N N . CYS A 1 71 ? -3.114 -4.947 13.800 1.00 86.06 71 CYS A N 1
ATOM 550 C CA . CYS A 1 71 ? -3.953 -5.276 12.650 1.00 86.06 71 CYS A CA 1
ATOM 551 C C . CYS A 1 71 ? -3.527 -6.584 11.979 1.00 86.06 71 CYS A C 1
ATOM 553 O O . CYS A 1 71 ? -2.353 -6.950 11.988 1.00 86.06 71 CYS A O 1
ATOM 555 N N . ARG A 1 72 ? -4.500 -7.292 11.399 1.00 82.44 72 ARG A N 1
ATOM 556 C CA . ARG A 1 72 ? -4.312 -8.526 10.633 1.00 82.44 72 ARG A CA 1
ATOM 557 C C . ARG A 1 72 ? -4.459 -8.247 9.138 1.00 82.44 72 ARG A C 1
ATOM 559 O O . ARG A 1 72 ? -5.280 -7.433 8.722 1.00 82.44 72 ARG A O 1
ATOM 566 N N . GLY A 1 73 ? -3.740 -9.031 8.342 1.00 77.38 73 GLY A N 1
ATOM 567 C CA . GLY A 1 73 ? -3.831 -9.033 6.885 1.00 77.38 73 GLY A CA 1
ATOM 568 C C . GLY A 1 73 ? -2.790 -8.128 6.244 1.00 77.38 73 GLY A C 1
ATOM 569 O O . GLY A 1 73 ? -2.024 -7.454 6.928 1.00 77.38 73 GLY A O 1
ATOM 570 N N . THR A 1 74 ? -2.751 -8.145 4.919 1.00 76.94 74 THR A N 1
ATOM 571 C CA . THR A 1 74 ? -1.913 -7.247 4.129 1.00 76.94 74 THR A CA 1
ATOM 572 C C . THR A 1 74 ? -2.597 -5.896 4.000 1.00 76.94 74 THR A C 1
ATOM 574 O O . THR A 1 74 ? -3.813 -5.823 3.801 1.00 76.94 74 THR A O 1
ATOM 577 N N . ARG A 1 75 ? -1.815 -4.820 4.088 1.00 80.62 75 ARG A N 1
ATOM 578 C CA . ARG A 1 75 ? -2.323 -3.483 3.793 1.00 80.62 75 ARG A CA 1
ATOM 579 C C . ARG A 1 75 ? -2.707 -3.419 2.313 1.00 80.62 75 ARG A C 1
ATOM 581 O O . ARG A 1 75 ? -1.916 -3.832 1.469 1.00 80.62 75 ARG A O 1
ATOM 588 N N . THR A 1 76 ? -3.878 -2.888 1.984 1.00 75.88 76 THR A N 1
ATOM 589 C CA . THR A 1 76 ? -4.359 -2.788 0.590 1.00 75.88 76 THR A CA 1
ATOM 590 C C . THR A 1 76 ? -3.406 -2.014 -0.329 1.00 75.88 76 THR A C 1
ATOM 592 O O . THR A 1 76 ? -3.266 -2.334 -1.504 1.00 75.88 76 THR A O 1
ATOM 595 N N . GLU A 1 77 ? -2.677 -1.034 0.203 1.00 67.31 77 GLU A N 1
ATOM 596 C CA . GLU A 1 77 ? -1.631 -0.323 -0.547 1.00 67.31 77 GLU A CA 1
ATOM 597 C C . GLU A 1 77 ? -0.449 -1.236 -0.925 1.00 67.31 77 GLU A C 1
ATOM 599 O O . GLU A 1 77 ? 0.079 -1.135 -2.028 1.00 67.31 77 GLU A O 1
ATOM 604 N N . GLN A 1 78 ? -0.061 -2.176 -0.053 1.00 61.34 78 GLN A N 1
ATOM 605 C CA . GLN A 1 78 ? 1.007 -3.139 -0.354 1.00 61.34 78 GLN A CA 1
ATOM 606 C C . GLN A 1 78 ? 0.577 -4.167 -1.399 1.00 61.34 78 GLN A C 1
ATOM 608 O O . GLN A 1 78 ? 1.399 -4.590 -2.207 1.00 61.34 78 GLN A O 1
ATOM 613 N N . THR A 1 79 ? -0.699 -4.560 -1.417 1.00 65.00 79 THR A N 1
ATOM 614 C CA . THR A 1 79 ? -1.204 -5.464 -2.459 1.00 65.00 79 THR A CA 1
ATOM 615 C C . THR A 1 79 ? -1.218 -4.806 -3.835 1.00 65.00 79 THR A C 1
ATOM 617 O O . THR A 1 79 ? -0.989 -5.493 -4.822 1.00 65.00 79 THR A O 1
ATOM 620 N N . ASN A 1 80 ? -1.423 -3.488 -3.908 1.00 72.00 80 ASN A N 1
ATOM 621 C CA . ASN A 1 80 ? -1.378 -2.756 -5.174 1.00 72.00 80 ASN A CA 1
ATOM 622 C C . ASN A 1 80 ? 0.055 -2.639 -5.696 1.00 72.00 80 ASN A C 1
ATOM 624 O O . ASN A 1 80 ? 0.300 -3.002 -6.837 1.00 72.00 80 ASN A O 1
ATOM 628 N N . ALA A 1 81 ? 1.011 -2.262 -4.842 1.00 75.50 81 ALA A N 1
ATOM 629 C CA . ALA A 1 81 ? 2.420 -2.198 -5.235 1.00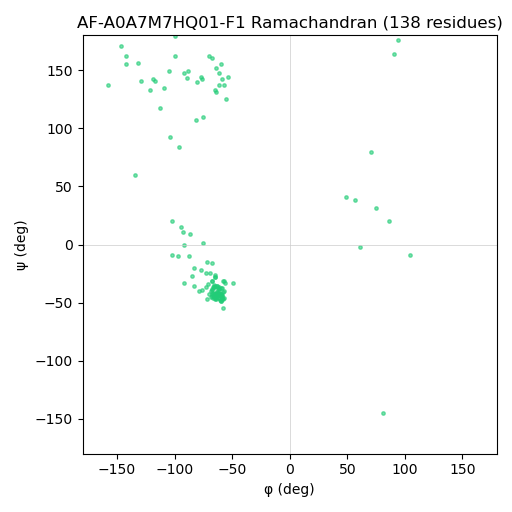 75.50 81 ALA A CA 1
ATOM 630 C C . ALA A 1 81 ? 2.979 -3.567 -5.669 1.00 75.50 81 ALA A C 1
ATOM 632 O O . ALA A 1 81 ? 3.746 -3.659 -6.622 1.00 75.50 81 ALA A O 1
ATOM 633 N N . ALA A 1 82 ? 2.584 -4.651 -4.991 1.00 75.94 82 ALA A N 1
ATOM 634 C CA . ALA A 1 82 ? 2.978 -6.000 -5.392 1.00 75.94 82 ALA A CA 1
ATOM 635 C C . ALA A 1 82 ? 2.349 -6.412 -6.733 1.00 75.94 82 ALA A C 1
ATOM 637 O O . ALA A 1 82 ? 3.024 -7.040 -7.539 1.00 75.94 82 ALA A O 1
ATOM 638 N N . ARG A 1 83 ? 1.085 -6.046 -6.988 1.00 80.25 83 ARG A N 1
ATOM 639 C CA . ARG A 1 83 ? 0.436 -6.274 -8.288 1.00 80.25 83 ARG A CA 1
ATOM 640 C C . ARG A 1 83 ? 1.119 -5.496 -9.406 1.00 80.25 83 ARG A C 1
ATOM 642 O O . ARG A 1 83 ? 1.448 -6.096 -10.412 1.00 80.25 83 ARG A O 1
ATOM 649 N N . GLU A 1 84 ? 1.402 -4.214 -9.194 1.00 83.62 84 GLU A N 1
ATOM 650 C CA . GLU A 1 84 ? 2.135 -3.388 -10.162 1.00 83.62 84 GLU A CA 1
ATOM 651 C C . GLU A 1 84 ? 3.509 -3.991 -10.486 1.00 83.62 84 GLU A C 1
ATOM 653 O O . GLU A 1 84 ? 3.915 -4.015 -11.642 1.00 83.62 84 GLU A O 1
ATOM 658 N N . LEU A 1 85 ? 4.210 -4.534 -9.483 1.00 85.56 85 LEU A N 1
ATOM 659 C CA . LEU A 1 85 ? 5.476 -5.233 -9.700 1.00 85.56 85 LEU A CA 1
ATOM 660 C C . LEU A 1 85 ? 5.312 -6.519 -10.522 1.00 85.56 85 LEU A C 1
ATOM 662 O O . LEU A 1 85 ? 6.131 -6.766 -11.399 1.00 85.56 85 LEU A O 1
ATOM 666 N N . TYR A 1 86 ? 4.280 -7.322 -10.255 1.00 86.56 86 TYR A N 1
ATOM 667 C CA . TYR A 1 86 ? 3.999 -8.532 -11.033 1.00 86.56 86 TYR A CA 1
ATOM 668 C C . TYR A 1 86 ? 3.610 -8.210 -12.483 1.00 86.56 86 TYR A C 1
ATOM 670 O O . TYR A 1 86 ? 4.167 -8.818 -13.390 1.00 86.56 86 TYR A O 1
ATOM 678 N N . ASP A 1 87 ? 2.751 -7.211 -12.702 1.00 89.12 87 ASP A N 1
ATOM 679 C CA . ASP A 1 87 ? 2.345 -6.770 -14.042 1.00 89.12 87 ASP A CA 1
ATOM 680 C C . ASP A 1 87 ? 3.559 -6.237 -14.838 1.00 89.12 87 ASP A C 1
ATOM 682 O O . ASP A 1 87 ? 3.690 -6.487 -16.035 1.00 89.12 87 ASP A O 1
ATOM 686 N N . MET A 1 88 ? 4.494 -5.538 -14.176 1.00 91.75 88 MET A N 1
ATOM 687 C CA . MET A 1 88 ? 5.752 -5.106 -14.804 1.00 91.75 88 MET A CA 1
ATOM 688 C C . MET A 1 88 ? 6.677 -6.276 -15.165 1.00 91.75 88 MET A C 1
ATOM 690 O O . MET A 1 88 ? 7.377 -6.194 -16.171 1.00 91.75 88 MET A O 1
ATOM 694 N N . ILE A 1 89 ? 6.727 -7.336 -14.351 1.00 94.19 89 ILE A N 1
ATOM 695 C CA . ILE A 1 89 ? 7.554 -8.520 -14.636 1.00 94.19 89 ILE A CA 1
ATOM 696 C C . ILE A 1 89 ? 7.020 -9.252 -15.868 1.00 94.19 89 ILE A C 1
ATOM 698 O O . ILE A 1 89 ? 7.806 -9.556 -16.758 1.00 94.19 89 ILE A O 1
ATOM 702 N N . GLU A 1 90 ? 5.706 -9.460 -15.957 1.00 93.69 90 GLU A N 1
ATOM 703 C CA . GLU A 1 90 ? 5.070 -10.136 -17.097 1.00 93.69 90 GLU A CA 1
ATOM 704 C C . GLU A 1 90 ? 5.335 -9.383 -18.412 1.00 93.69 90 GLU A C 1
ATOM 706 O O . GLU A 1 90 ? 5.786 -9.972 -19.392 1.00 93.69 90 GLU A O 1
ATOM 711 N N . GLN A 1 91 ? 5.206 -8.052 -18.401 1.00 93.06 91 GLN A N 1
ATOM 712 C CA . GLN A 1 91 ? 5.535 -7.216 -19.565 1.00 93.06 91 GLN A CA 1
ATOM 713 C C . GLN A 1 91 ? 7.014 -7.280 -19.960 1.00 93.06 91 GLN A C 1
ATOM 715 O O . GLN A 1 91 ? 7.353 -7.186 -21.141 1.00 93.06 91 GLN A O 1
ATOM 720 N N . LEU A 1 92 ? 7.917 -7.393 -18.983 1.00 94.75 92 LEU A N 1
ATOM 721 C CA . LEU A 1 92 ? 9.338 -7.553 -19.273 1.00 94.75 92 LEU A CA 1
ATOM 722 C C . LEU A 1 92 ? 9.607 -8.919 -19.903 1.00 94.75 92 LEU A C 1
ATOM 724 O O . LEU A 1 92 ? 10.330 -8.971 -20.892 1.00 94.75 92 LEU A O 1
ATOM 728 N N . GLU A 1 93 ? 9.028 -9.995 -19.371 1.00 96.31 93 GLU A N 1
ATOM 729 C CA . GLU A 1 93 ? 9.189 -11.349 -19.911 1.00 96.31 93 GLU A CA 1
ATOM 730 C C . GLU A 1 93 ? 8.718 -11.438 -21.371 1.00 96.31 93 GLU A C 1
ATOM 732 O O . GLU A 1 93 ? 9.465 -11.940 -22.212 1.00 96.31 93 GLU A O 1
ATOM 737 N N . GLU A 1 94 ? 7.561 -10.857 -21.703 1.00 93.31 94 GLU A N 1
ATOM 738 C CA . GLU A 1 94 ? 7.069 -10.762 -23.087 1.00 93.31 94 GLU A CA 1
ATOM 739 C C . GLU A 1 94 ? 8.044 -9.986 -23.989 1.00 93.31 94 GLU A C 1
ATOM 741 O O . GLU A 1 94 ? 8.456 -10.471 -25.044 1.00 93.31 94 GLU A O 1
ATOM 746 N N . ALA A 1 95 ? 8.499 -8.811 -23.544 1.00 93.69 95 ALA A N 1
ATOM 747 C CA . ALA A 1 95 ? 9.425 -7.983 -24.316 1.00 93.69 95 ALA A CA 1
ATOM 748 C C . ALA A 1 95 ? 10.809 -8.633 -24.519 1.00 93.69 95 ALA A C 1
ATOM 750 O O . ALA A 1 95 ? 11.514 -8.311 -25.482 1.00 93.69 95 ALA A O 1
ATOM 751 N N . TYR A 1 96 ? 11.245 -9.501 -23.601 1.00 91.75 96 TYR A N 1
ATOM 752 C CA . TYR A 1 96 ? 12.480 -10.270 -23.754 1.00 91.75 96 TYR A CA 1
ATOM 753 C C . TYR A 1 96 ? 12.306 -11.436 -24.731 1.00 91.75 96 TYR A C 1
ATOM 755 O O . TYR A 1 96 ? 13.205 -11.642 -25.546 1.00 91.75 96 TYR A O 1
ATOM 763 N N . ALA A 1 97 ? 11.162 -12.127 -24.708 1.00 93.62 97 ALA A N 1
ATOM 764 C CA . ALA A 1 97 ? 10.862 -13.207 -25.648 1.00 93.62 97 ALA A CA 1
ATOM 765 C C . ALA A 1 97 ? 10.837 -12.710 -27.105 1.00 93.62 97 ALA A C 1
ATOM 767 O O . ALA A 1 97 ? 11.515 -13.280 -27.957 1.00 93.62 97 ALA A O 1
ATOM 768 N N . GLU A 1 98 ? 10.173 -11.580 -27.378 1.00 90.88 98 GLU A N 1
ATOM 769 C CA . GLU A 1 98 ? 10.146 -10.973 -28.723 1.00 90.88 98 GLU A CA 1
ATOM 770 C C . GLU A 1 98 ? 11.551 -10.615 -29.234 1.00 90.88 98 GLU A C 1
ATOM 772 O O . GLU A 1 98 ? 11.869 -10.746 -30.418 1.00 90.88 98 GLU A O 1
ATOM 777 N N . LYS A 1 99 ? 12.424 -10.145 -28.336 1.00 91.31 99 LYS A N 1
ATOM 778 C CA . LYS A 1 99 ? 13.810 -9.831 -28.697 1.00 91.31 99 LYS A CA 1
ATOM 779 C C . LYS A 1 99 ? 14.608 -11.082 -29.021 1.00 91.31 99 LYS A C 1
ATOM 781 O O . LYS A 1 99 ? 15.436 -11.023 -29.923 1.00 91.31 99 LYS A O 1
ATOM 786 N N . GLU A 1 100 ? 14.408 -12.161 -28.275 1.00 92.69 100 GLU A N 1
ATOM 787 C CA . GLU A 1 100 ? 15.101 -13.428 -28.496 1.00 92.69 100 GLU A CA 1
ATOM 788 C C . GLU A 1 100 ? 14.725 -14.033 -29.855 1.00 92.69 100 GLU A C 1
ATOM 790 O O . GLU A 1 100 ? 15.624 -14.381 -30.620 1.00 92.69 100 GLU A O 1
ATOM 795 N N . GLU A 1 101 ? 13.437 -14.020 -30.219 1.00 89.56 101 GLU A N 1
ATOM 796 C CA . GLU A 1 101 ? 12.968 -14.420 -31.556 1.00 89.56 101 GLU A CA 1
ATOM 797 C C . GLU A 1 101 ? 13.610 -13.566 -32.660 1.00 89.56 101 GLU A C 1
ATOM 799 O O . GLU A 1 101 ? 14.187 -14.097 -33.608 1.00 89.56 101 GLU A O 1
ATOM 804 N N . ALA A 1 102 ? 13.632 -12.240 -32.493 1.00 90.62 102 ALA A N 1
ATOM 805 C CA . ALA A 1 102 ? 14.246 -11.339 -33.469 1.00 90.62 102 ALA A CA 1
ATOM 806 C C . ALA A 1 102 ? 15.773 -11.518 -33.615 1.00 90.62 102 ALA A C 1
ATOM 808 O O . ALA A 1 102 ? 16.340 -11.156 -34.650 1.00 90.62 102 ALA A O 1
ATOM 809 N N . TYR A 1 103 ? 16.471 -12.010 -32.585 1.00 84.25 103 TYR A N 1
ATOM 810 C CA . TYR A 1 103 ? 17.891 -12.365 -32.691 1.00 84.25 103 TYR A CA 1
ATOM 811 C C . TYR A 1 103 ? 18.084 -13.712 -33.383 1.00 84.25 103 TYR A C 1
ATOM 813 O O . TYR A 1 103 ? 18.990 -13.814 -34.209 1.00 84.25 103 TYR A O 1
ATOM 821 N N . ALA A 1 104 ? 17.231 -14.697 -33.093 1.00 88.88 104 ALA A N 1
ATOM 822 C CA . ALA A 1 104 ? 17.267 -16.003 -33.741 1.00 88.88 104 ALA A CA 1
ATOM 823 C C . ALA A 1 104 ? 17.034 -15.885 -35.256 1.00 88.88 104 ALA A C 1
ATOM 825 O O . ALA A 1 104 ? 17.827 -16.413 -36.031 1.00 88.88 104 ALA A O 1
ATOM 826 N N . GLU A 1 105 ? 16.037 -15.103 -35.689 1.00 89.75 105 GLU A N 1
ATOM 827 C CA . GLU A 1 105 ? 15.776 -14.858 -37.118 1.00 89.75 105 GLU A CA 1
ATOM 828 C C . GLU A 1 105 ? 16.982 -14.219 -37.822 1.00 89.75 105 GLU A C 1
ATOM 830 O O . GLU A 1 105 ? 17.378 -14.635 -38.908 1.00 89.75 105 GLU A O 1
ATOM 835 N N . LYS A 1 106 ? 17.631 -13.240 -37.180 1.00 90.06 106 LYS A N 1
ATOM 836 C CA . LYS A 1 106 ? 18.831 -12.597 -37.740 1.00 90.06 106 LYS A CA 1
ATOM 837 C C . LYS A 1 106 ? 20.019 -13.543 -37.846 1.00 90.06 106 LYS A C 1
ATOM 839 O O . LYS A 1 106 ? 20.845 -13.379 -38.743 1.00 90.06 106 LYS A O 1
ATOM 844 N N . GLU A 1 107 ? 20.153 -14.468 -36.903 1.00 91.44 107 GLU A N 1
ATOM 845 C CA . GLU A 1 107 ? 21.210 -15.473 -36.929 1.00 91.44 107 GLU A CA 1
ATOM 846 C C . GLU A 1 107 ? 20.965 -16.486 -38.057 1.00 91.44 107 GLU A C 1
ATOM 848 O O . GLU A 1 107 ? 21.891 -16.776 -38.817 1.00 91.44 107 GLU A O 1
ATOM 853 N N . GLU A 1 108 ? 19.721 -16.944 -38.241 1.00 89.94 108 GLU A N 1
ATOM 854 C CA . GLU A 1 108 ? 19.334 -17.804 -39.367 1.00 89.94 108 GLU A CA 1
ATOM 855 C C . GLU A 1 108 ? 19.570 -17.124 -40.725 1.00 89.94 108 GLU A C 1
ATOM 857 O O . GLU A 1 108 ? 20.223 -17.715 -41.589 1.00 89.94 108 GLU A O 1
ATOM 862 N N . ASP A 1 109 ? 19.146 -15.866 -40.894 1.00 92.69 109 ASP A N 1
ATOM 863 C CA . ASP A 1 109 ? 19.378 -15.079 -42.115 1.00 92.69 109 ASP A CA 1
ATOM 864 C C . ASP A 1 109 ? 20.877 -14.936 -42.430 1.00 92.69 109 ASP A C 1
ATOM 866 O O . ASP A 1 109 ? 21.306 -15.050 -43.586 1.00 92.69 109 ASP A O 1
ATOM 870 N N . PHE A 1 110 ? 21.702 -14.707 -41.403 1.00 91.56 110 PHE A N 1
ATOM 871 C CA . PHE A 1 110 ? 23.151 -14.598 -41.558 1.00 91.56 110 PHE A CA 1
ATOM 872 C C . PHE A 1 110 ? 23.774 -15.922 -42.020 1.00 91.56 110 PHE A C 1
ATOM 874 O O . PHE A 1 110 ? 24.567 -15.931 -42.965 1.00 91.56 110 PHE A O 1
ATOM 881 N N . PHE A 1 111 ? 23.401 -17.048 -41.403 1.00 90.06 111 PHE A N 1
ATOM 882 C CA . PHE A 1 111 ? 23.894 -18.365 -41.813 1.00 90.06 111 PHE A CA 1
ATOM 883 C C . PHE A 1 111 ? 23.413 -18.769 -43.207 1.00 90.06 111 PHE A C 1
ATOM 885 O O . PHE A 1 111 ? 24.181 -19.367 -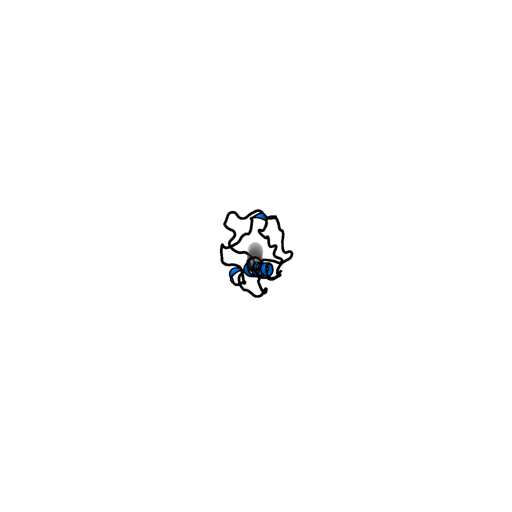43.963 1.00 90.06 111 PHE A O 1
ATOM 892 N N . GLN A 1 112 ? 22.179 -18.419 -43.568 1.00 93.31 112 GLN A N 1
ATOM 893 C CA . GLN A 1 112 ? 21.643 -18.664 -44.901 1.00 93.31 112 GLN A CA 1
ATOM 894 C C . GLN A 1 112 ? 22.420 -17.873 -45.961 1.00 93.31 112 GLN A C 1
ATOM 896 O O . GLN A 1 112 ? 22.853 -18.451 -46.957 1.00 93.31 112 GLN A O 1
ATOM 901 N N . THR A 1 113 ? 22.700 -16.593 -45.697 1.00 91.44 113 THR A N 1
ATOM 902 C CA . THR A 1 113 ? 23.517 -15.747 -46.583 1.00 91.44 113 THR A CA 1
ATOM 903 C C . THR A 1 113 ? 24.917 -16.337 -46.784 1.00 91.44 113 THR A C 1
ATOM 905 O O . THR A 1 113 ? 25.386 -16.452 -47.913 1.00 91.44 113 THR A O 1
ATOM 908 N N . LEU A 1 114 ? 25.578 -16.773 -45.704 1.00 92.75 114 LEU A N 1
ATOM 909 C CA . LEU A 1 114 ? 26.903 -17.399 -45.793 1.00 92.75 114 LEU A CA 1
ATOM 910 C C . LEU A 1 114 ? 26.894 -18.684 -46.626 1.00 92.75 114 LEU A C 1
ATOM 912 O O . LEU A 1 114 ? 27.854 -18.968 -47.341 1.00 92.75 114 LEU A O 1
ATOM 916 N N . LYS A 1 115 ? 25.822 -19.472 -46.527 1.00 94.06 115 LYS A N 1
ATOM 917 C CA . LYS A 1 115 ? 25.676 -20.705 -47.297 1.00 94.06 115 LYS A CA 1
ATOM 918 C C . LYS A 1 115 ? 25.520 -20.421 -48.791 1.00 94.06 115 LYS A C 1
ATOM 920 O O . LYS A 1 115 ? 26.159 -21.087 -49.597 1.00 94.06 115 LYS A O 1
ATOM 925 N N . GLU A 1 116 ? 24.721 -19.419 -49.148 1.00 93.19 116 GLU A N 1
ATOM 926 C CA . GLU A 1 116 ? 24.547 -18.983 -50.539 1.00 93.19 116 GLU A CA 1
ATOM 927 C C . GLU A 1 116 ? 25.857 -18.448 -51.136 1.00 93.19 116 GLU A C 1
ATOM 929 O O . GLU A 1 116 ? 26.189 -18.753 -52.283 1.00 93.19 116 GLU A O 1
ATOM 934 N N . GLU A 1 117 ? 26.640 -17.699 -50.352 1.00 93.62 117 GLU A N 1
ATOM 935 C CA . GLU A 1 117 ? 27.963 -17.228 -50.774 1.00 93.62 117 GLU A CA 1
ATOM 936 C C . GLU A 1 117 ? 28.953 -18.384 -51.007 1.00 93.62 117 GLU A C 1
ATOM 938 O O . GLU A 1 117 ? 29.695 -18.354 -51.995 1.00 93.62 117 GLU A O 1
ATOM 943 N N . ASP A 1 118 ? 28.964 -19.409 -50.145 1.00 95.62 118 ASP A N 1
ATOM 944 C CA . ASP A 1 118 ? 29.827 -20.587 -50.322 1.00 95.62 118 ASP A CA 1
ATOM 945 C C . ASP A 1 118 ? 29.403 -21.424 -51.539 1.00 95.62 118 ASP A C 1
ATOM 947 O O . ASP A 1 118 ? 30.252 -21.774 -52.359 1.00 95.62 118 ASP A O 1
ATOM 951 N N . GLU A 1 119 ? 28.102 -21.677 -51.727 1.00 95.38 119 GLU A N 1
ATOM 952 C CA . GLU A 1 119 ? 27.575 -22.391 -52.903 1.00 95.38 119 GLU A CA 1
ATOM 953 C C . GLU A 1 119 ? 27.960 -21.675 -54.211 1.00 95.38 119 GLU A C 1
ATOM 955 O O . GLU A 1 119 ? 28.521 -22.298 -55.117 1.00 95.38 119 GLU A O 1
ATOM 960 N N . ALA A 1 120 ? 27.778 -20.351 -54.280 1.00 93.56 120 ALA A N 1
ATOM 961 C CA . ALA A 1 120 ? 28.175 -19.551 -55.440 1.00 93.56 120 ALA A CA 1
ATOM 962 C C . ALA A 1 120 ? 29.695 -19.579 -55.689 1.00 93.56 120 ALA A C 1
ATOM 964 O O . ALA A 1 120 ? 30.152 -19.579 -56.838 1.00 93.56 120 ALA A O 1
ATOM 965 N N . TYR A 1 121 ? 30.498 -19.606 -54.621 1.00 91.50 121 TYR A N 1
ATOM 966 C CA . TYR A 1 121 ? 31.949 -19.721 -54.727 1.00 91.50 121 TYR A CA 1
ATOM 967 C C . TYR A 1 121 ? 32.377 -21.087 -55.284 1.00 91.50 121 TYR A C 1
ATOM 969 O O . TYR A 1 121 ? 33.257 -21.137 -56.151 1.00 91.50 121 TYR A O 1
ATOM 977 N N . GLN A 1 122 ? 31.745 -22.181 -54.843 1.00 93.38 122 GLN A N 1
ATOM 978 C CA . GLN A 1 122 ? 32.025 -23.518 -55.375 1.00 93.38 122 GLN A CA 1
ATOM 979 C C . GLN A 1 122 ? 31.636 -23.628 -56.854 1.00 93.38 122 GLN A C 1
ATOM 981 O O . GLN A 1 122 ? 32.466 -24.056 -57.656 1.00 93.38 122 GLN A O 1
ATOM 986 N N . GLU A 1 123 ? 30.440 -23.170 -57.246 1.00 94.25 123 GLU A N 1
ATOM 987 C CA . GLU A 1 123 ? 29.998 -23.198 -58.650 1.00 94.25 123 GLU A CA 1
ATOM 988 C C . GLU A 1 123 ? 30.949 -22.420 -59.564 1.00 94.25 123 GLU A C 1
ATOM 990 O O . GLU A 1 123 ? 31.336 -22.893 -60.637 1.00 94.25 123 GLU A O 1
ATOM 995 N N . LYS A 1 124 ? 31.383 -21.231 -59.128 1.00 94.94 124 LYS A N 1
ATOM 996 C CA . LYS A 1 124 ? 32.341 -20.427 -59.888 1.00 94.94 124 LYS A CA 1
ATOM 997 C C . LYS A 1 124 ? 33.658 -21.173 -60.096 1.00 94.94 124 LYS A C 1
ATOM 999 O O . LYS A 1 124 ? 34.209 -21.148 -61.195 1.00 94.94 124 LYS A O 1
ATOM 1004 N N . LYS A 1 125 ? 34.156 -21.840 -59.057 1.00 94.31 125 LYS A N 1
ATOM 1005 C CA . LYS A 1 125 ? 35.403 -22.605 -59.116 1.00 94.31 125 LYS A CA 1
ATOM 1006 C C . LYS A 1 125 ? 35.286 -23.829 -60.027 1.00 94.31 125 LYS A C 1
ATOM 1008 O O . LYS A 1 125 ? 36.231 -24.137 -60.750 1.00 94.31 125 LYS A O 1
ATOM 1013 N N . GLU A 1 126 ? 34.140 -24.510 -60.023 1.00 95.12 126 GLU A N 1
ATOM 1014 C CA . GLU A 1 126 ? 33.867 -25.610 -60.955 1.00 95.12 126 GLU A CA 1
ATOM 1015 C C . GLU A 1 126 ? 33.832 -25.121 -62.407 1.00 95.12 126 GLU A C 1
ATOM 1017 O O . GLU A 1 126 ? 34.444 -25.740 -63.278 1.00 95.12 126 GLU A O 1
ATOM 1022 N N . LEU A 1 127 ? 33.187 -23.981 -62.670 1.00 93.94 127 LEU A N 1
ATOM 1023 C CA . LEU A 1 127 ? 33.155 -23.370 -64.001 1.00 93.94 127 LEU A CA 1
ATOM 1024 C C . LEU A 1 127 ? 34.547 -22.943 -64.483 1.00 93.94 127 LEU A C 1
ATOM 1026 O O . LEU A 1 127 ? 34.881 -23.181 -65.644 1.00 93.94 127 LEU A O 1
ATOM 1030 N N . GLU A 1 128 ? 35.364 -22.347 -63.609 1.00 94.81 128 GLU A N 1
ATOM 1031 C CA . GLU A 1 128 ? 36.757 -21.998 -63.919 1.00 94.81 128 GLU A CA 1
ATOM 1032 C C . GLU A 1 128 ? 37.572 -23.248 -64.286 1.00 94.81 128 GLU A C 1
ATOM 1034 O O . GLU A 1 128 ? 38.245 -23.258 -65.317 1.00 94.81 128 GLU A O 1
ATOM 1039 N N . LEU A 1 129 ? 37.435 -24.339 -63.523 1.00 94.62 129 LEU A N 1
ATOM 1040 C CA . LEU A 1 129 ? 38.111 -25.606 -63.814 1.00 94.62 129 LEU A CA 1
ATOM 1041 C C . LEU A 1 129 ? 37.663 -26.216 -65.153 1.00 94.62 129 LEU A C 1
ATOM 1043 O O . LEU A 1 12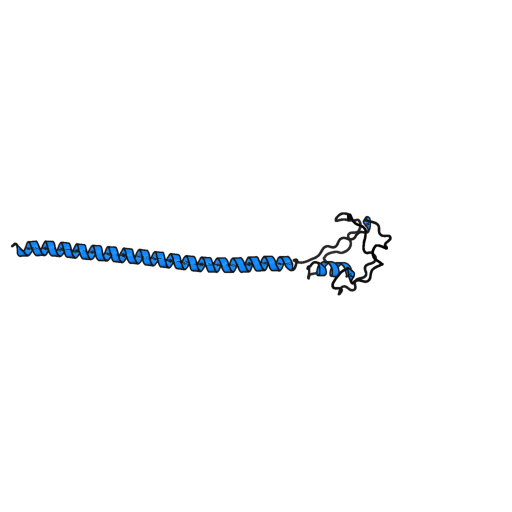9 ? 38.490 -26.699 -65.927 1.00 94.62 129 LEU A O 1
ATOM 1047 N N . VAL A 1 130 ? 36.359 -26.203 -65.447 1.00 94.62 130 VAL A N 1
ATOM 1048 C CA . VAL A 1 130 ? 35.831 -26.699 -66.728 1.00 94.62 130 VAL A CA 1
ATOM 1049 C C . VAL A 1 130 ? 36.379 -25.878 -67.895 1.00 94.62 130 VAL A C 1
ATOM 1051 O O . VAL A 1 130 ? 36.779 -26.456 -68.906 1.00 94.62 130 VAL A O 1
ATOM 1054 N N . ALA A 1 131 ? 36.443 -24.551 -67.762 1.00 93.06 131 ALA A N 1
ATOM 1055 C CA . ALA A 1 131 ? 36.999 -23.679 -68.792 1.00 93.06 131 ALA A CA 1
ATOM 1056 C C . ALA A 1 131 ? 38.490 -23.967 -69.050 1.00 93.06 131 ALA A C 1
ATOM 1058 O O . ALA A 1 131 ? 38.904 -24.041 -70.208 1.00 93.06 131 ALA A O 1
ATOM 1059 N N . GLU A 1 132 ? 39.279 -24.194 -67.994 1.00 93.00 132 GLU A N 1
ATOM 1060 C CA . GLU A 1 132 ? 40.688 -24.592 -68.114 1.00 93.00 132 GLU A CA 1
ATOM 1061 C C . GLU A 1 132 ? 40.856 -25.926 -68.858 1.00 93.00 132 GLU A C 1
ATOM 1063 O O . GLU A 1 132 ? 41.729 -26.047 -69.718 1.00 93.00 132 GLU A O 1
ATOM 1068 N N . ILE A 1 133 ? 40.009 -26.921 -68.567 1.00 93.44 133 ILE A N 1
ATOM 1069 C CA . ILE A 1 133 ? 40.046 -28.229 -69.240 1.00 93.44 133 ILE A CA 1
ATOM 1070 C C . ILE A 1 133 ? 39.679 -28.096 -70.723 1.00 93.44 133 ILE A C 1
ATOM 1072 O O . ILE A 1 133 ? 40.339 -28.693 -71.571 1.00 93.44 133 ILE A O 1
ATOM 1076 N N . LEU A 1 134 ? 38.639 -27.324 -71.053 1.00 92.62 134 LEU A N 1
ATOM 1077 C CA . LEU A 1 134 ? 38.210 -27.131 -72.441 1.00 92.62 134 LEU A CA 1
ATOM 1078 C C . LEU A 1 134 ? 39.292 -26.444 -73.281 1.00 92.62 134 LEU A C 1
ATOM 1080 O O . LEU A 1 134 ? 39.568 -26.899 -74.388 1.00 92.62 134 LEU A O 1
ATOM 1084 N N . ALA A 1 135 ? 39.964 -25.428 -72.732 1.00 89.94 135 ALA A N 1
ATOM 1085 C CA . ALA A 1 135 ? 41.067 -24.753 -73.414 1.00 89.94 135 ALA A CA 1
ATOM 1086 C C . ALA A 1 135 ? 42.210 -25.722 -73.782 1.00 89.94 135 ALA A C 1
ATOM 1088 O O . ALA A 1 135 ? 42.769 -25.638 -74.870 1.00 89.94 135 ALA A O 1
ATOM 1089 N N . GLN A 1 136 ? 42.517 -26.698 -72.919 1.00 90.31 136 GLN A N 1
ATOM 1090 C CA . GLN A 1 136 ? 43.541 -27.716 -73.200 1.00 90.31 136 GLN A CA 1
ATOM 1091 C C . GLN A 1 136 ? 43.147 -28.701 -74.312 1.00 90.31 136 GLN A C 1
ATOM 1093 O O . GLN A 1 136 ? 44.022 -29.320 -74.916 1.00 90.31 136 GLN A O 1
ATOM 1098 N N . LEU A 1 137 ? 41.847 -28.888 -74.560 1.00 84.69 137 LEU A N 1
ATOM 1099 C CA . LEU A 1 137 ? 41.342 -29.783 -75.602 1.00 84.69 137 LEU A CA 1
ATOM 1100 C C . LEU A 1 137 ? 41.278 -29.112 -76.978 1.00 84.69 137 LEU A C 1
ATOM 1102 O O . LEU A 1 137 ? 41.367 -29.815 -77.978 1.00 84.69 137 LEU A O 1
ATOM 1106 N N . GLU A 1 138 ? 41.119 -27.788 -77.040 1.00 81.69 138 GLU A N 1
ATOM 1107 C CA . GLU A 1 138 ? 41.079 -27.032 -78.302 1.00 81.69 138 GLU A CA 1
ATOM 1108 C C . GLU A 1 138 ? 42.474 -26.820 -78.926 1.00 81.69 138 GLU A C 1
ATOM 1110 O O . GLU A 1 138 ? 42.580 -26.640 -80.138 1.00 81.69 138 GLU A O 1
ATOM 1115 N N . ASP A 1 139 ? 43.539 -26.902 -78.122 1.00 69.25 139 ASP A N 1
ATOM 1116 C CA . ASP A 1 139 ? 44.941 -26.757 -78.548 1.00 69.25 139 ASP A CA 1
ATOM 1117 C C . ASP A 1 139 ? 45.597 -28.075 -79.044 1.00 69.25 139 ASP A C 1
ATOM 1119 O O . ASP A 1 139 ? 46.812 -28.116 -79.271 1.00 69.25 139 ASP A O 1
ATOM 1123 N N . ASN A 1 140 ? 44.822 -29.156 -79.218 1.00 54.19 140 ASN A N 1
ATOM 1124 C CA . ASN A 1 140 ? 45.286 -30.512 -79.571 1.00 54.19 140 ASN A CA 1
ATOM 1125 C C . ASN A 1 140 ? 44.599 -31.043 -80.842 1.00 54.19 140 ASN A C 1
ATOM 1127 O O . ASN A 1 140 ? 45.292 -31.670 -81.677 1.00 54.19 140 ASN A O 1
#

Organism: Strongylocentrotus purpuratus (NCBI:txid7668)

Nearest PDB structures (foldseek):
  6sa4-assembly1_A  TM=9.285E-01  e=9.665E-07  Homo sapiens
  8wzs-assembly1_A  TM=9.582E-01  e=1.889E-06  Homo sapiens
  7c00-assembly1_A  TM=9.394E-01  e=1.319E-05  Homo sapiens
  8h7j-assembly1_A  TM=9.372E-01  e=3.371E-05  Sus scrofa
  9fmu-assembly1_E  TM=9.190E-01  e=4.407E-05  Homo sapiens

Foldseek 3Di:
DLLQQLVQVLQQQPQGFDDWDPQQQPVHFDPDQPFWDPFDDPNPDNHSVVTDTPHTSPDPDDRSRDIDTDGDDDRPVVVVVVVVVVVVVVVVVVVVVVVVVVVVVVVVVVVVVVVVVVVVVVVVVVVVVVVVVVVVVVVD

Mean predicted aligned error: 13.69 Å

Radius of gyration: 39.86 Å; Cα contacts (8 Å, |Δi|>4): 148; chains: 1; bounding box: 65×47×113 Å

Solvent-accessible surface area (backbone atoms only — not comparable to full-atom values): 7979 Å² total; per-residue (Å²): 117,27,54,51,32,15,44,21,41,59,71,36,14,80,71,21,59,79,55,79,67,44,64,60,23,78,88,55,67,79,92,67,80,71,52,75,41,77,72,56,37,88,43,78,46,73,40,67,85,72,30,56,50,47,61,74,60,61,63,92,76,54,66,54,68,38,72,52,75,47,65,27,72,68,41,54,69,57,54,50,56,53,47,55,50,50,57,50,48,56,54,48,54,53,58,48,50,57,49,50,53,58,49,50,54,53,51,51,54,51,54,51,51,55,50,55,54,50,52,54,51,51,53,50,52,52,52,53,51,51,51,55,55,51,56,64,61,74,79,109